Protein AF-A0A0R2F0Z9-F1 (afdb_monomer)

Organism: NCBI:txid1423804

Solvent-accessible surface area (backbone atoms only — not comparable to full-atom values): 3165 Å² total; per-residue (Å²): 133,56,68,66,58,50,51,50,54,49,44,54,52,32,51,52,51,29,55,48,19,59,74,71,64,36,64,67,56,27,54,56,32,49,56,51,40,53,54,49,52,51,53,52,48,34,39,77,71,56,76,43,84,72,86,130

Radius of gyration: 12.74 Å; Cα contacts (8 Å, |Δi|>4): 33; chains: 1; bounding box: 29×17×35 Å

Foldseek 3Di:
DFVLVVLVVLLVVLVVQLVVCVVVVVPVSNVVSVVVNVVSVVVNVCVVVVVDVGDD

Structure (mmCIF, N/CA/C/O backbone):
data_AF-A0A0R2F0Z9-F1
#
_entry.id   AF-A0A0R2F0Z9-F1
#
loop_
_atom_site.group_PDB
_atom_site.id
_atom_site.type_symbol
_atom_site.label_atom_id
_atom_site.label_alt_id
_atom_site.label_comp_id
_atom_site.label_asym_id
_atom_site.label_entity_id
_atom_site.label_seq_id
_atom_site.pdbx_PDB_ins_code
_atom_site.Cartn_x
_atom_site.Cartn_y
_atom_site.Cartn_z
_atom_site.occupancy
_atom_site.B_iso_or_equiv
_atom_site.auth_seq_id
_atom_site.auth_comp_id
_atom_site.auth_asym_id
_atom_site.auth_atom_id
_atom_site.pdbx_PDB_model_num
ATOM 1 N N . MET A 1 1 ? -17.437 10.002 2.467 1.00 61.50 1 MET A N 1
ATOM 2 C CA . MET A 1 1 ? -16.361 8.998 2.401 1.00 61.50 1 MET A CA 1
ATOM 3 C C . MET A 1 1 ? -15.784 8.913 3.801 1.00 61.50 1 MET A C 1
ATOM 5 O O . MET A 1 1 ? -15.446 9.962 4.336 1.00 61.50 1 MET A O 1
ATOM 9 N N . ASP A 1 2 ? -15.823 7.750 4.449 1.00 84.75 2 ASP A N 1
ATOM 10 C CA . ASP A 1 2 ? -15.165 7.579 5.751 1.00 84.75 2 ASP A CA 1
ATOM 11 C C . ASP A 1 2 ? -13.644 7.421 5.556 1.00 84.75 2 ASP A C 1
ATOM 13 O O . ASP A 1 2 ? -13.194 7.085 4.457 1.00 84.75 2 ASP A O 1
ATOM 17 N N . LEU A 1 3 ? -12.847 7.705 6.591 1.00 83.44 3 LEU A N 1
ATOM 18 C CA . LEU A 1 3 ? -11.384 7.692 6.469 1.00 83.44 3 LEU A CA 1
ATOM 19 C C . 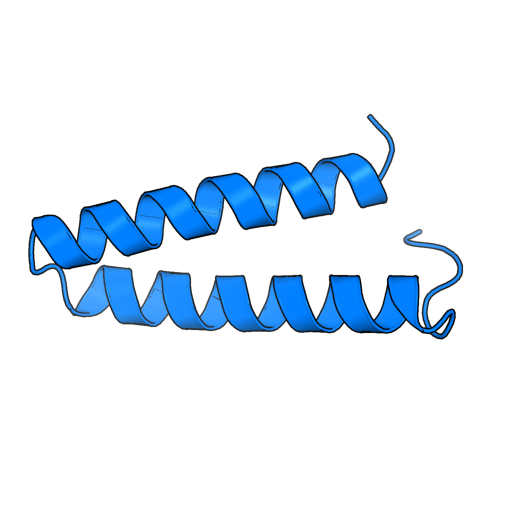LEU A 1 3 ? -10.808 6.302 6.159 1.00 83.44 3 LEU A C 1
ATOM 21 O O . LEU A 1 3 ? -9.753 6.219 5.535 1.00 83.44 3 LEU A O 1
ATOM 25 N N . VAL A 1 4 ? -11.488 5.222 6.554 1.00 87.88 4 VAL A N 1
ATOM 26 C CA . VAL A 1 4 ? -11.055 3.852 6.242 1.00 87.88 4 VAL A CA 1
ATOM 27 C C . VAL A 1 4 ? -11.273 3.564 4.758 1.00 87.88 4 VAL A C 1
ATOM 29 O O . VAL A 1 4 ? -10.396 3.008 4.105 1.00 87.88 4 VAL A O 1
ATOM 32 N N . SER A 1 5 ? -12.408 3.985 4.202 1.00 90.31 5 SER A N 1
ATOM 33 C CA . SER A 1 5 ? -12.676 3.916 2.764 1.00 90.31 5 SER A CA 1
ATOM 34 C C . SER A 1 5 ? -11.658 4.739 1.970 1.00 90.31 5 SER A C 1
ATOM 36 O O . SER A 1 5 ? -11.114 4.242 0.994 1.00 90.31 5 SER A O 1
ATOM 38 N N . TYR A 1 6 ? -11.309 5.943 2.436 1.00 91.00 6 TYR A N 1
ATOM 39 C CA . TYR A 1 6 ? -10.256 6.747 1.806 1.00 91.00 6 TYR A CA 1
ATOM 40 C C . TYR A 1 6 ? -8.882 6.058 1.834 1.00 91.00 6 TYR A C 1
ATOM 42 O O . TYR A 1 6 ? -8.163 6.081 0.838 1.00 91.00 6 TYR A O 1
ATOM 50 N N . LEU A 1 7 ? -8.511 5.423 2.953 1.00 93.19 7 LEU A N 1
ATOM 51 C CA . LEU A 1 7 ? -7.257 4.671 3.055 1.00 93.19 7 LEU A CA 1
ATOM 52 C C . LEU A 1 7 ? -7.224 3.482 2.085 1.00 93.19 7 LEU A C 1
ATOM 54 O O . LEU A 1 7 ? -6.194 3.235 1.461 1.00 93.19 7 LEU A O 1
ATOM 58 N N . LYS A 1 8 ? -8.345 2.771 1.924 1.00 93.50 8 LYS A N 1
ATOM 59 C CA . LYS A 1 8 ? -8.468 1.680 0.947 1.00 93.50 8 LYS A CA 1
ATOM 60 C C . LYS A 1 8 ? -8.304 2.187 -0.482 1.00 93.50 8 LYS A C 1
ATOM 62 O O . LYS A 1 8 ? -7.462 1.662 -1.202 1.00 93.50 8 LYS A O 1
ATOM 67 N N . ASP A 1 9 ? -9.001 3.265 -0.838 1.00 95.56 9 ASP A N 1
ATOM 68 C CA . ASP A 1 9 ? -8.873 3.896 -2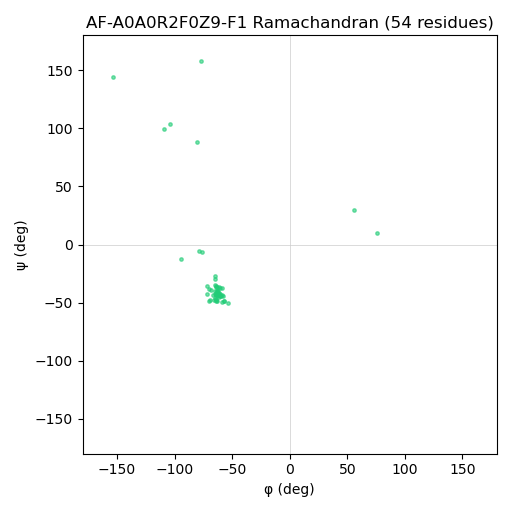.156 1.00 95.56 9 ASP A CA 1
ATOM 69 C C . ASP A 1 9 ? -7.424 4.353 -2.423 1.00 95.56 9 ASP A C 1
ATOM 71 O O . ASP A 1 9 ? -6.911 4.210 -3.534 1.00 95.56 9 ASP A O 1
ATOM 75 N N . GLN A 1 10 ? -6.723 4.862 -1.401 1.00 95.75 10 GLN A N 1
ATOM 76 C CA . GLN A 1 10 ? -5.301 5.202 -1.511 1.00 95.75 10 GLN A CA 1
ATOM 77 C C . GLN A 1 10 ? -4.411 3.978 -1.740 1.00 95.75 10 GLN A C 1
ATOM 79 O O . GLN A 1 10 ? -3.488 4.051 -2.549 1.00 95.75 10 GLN A O 1
ATOM 84 N N . ILE A 1 11 ? -4.650 2.872 -1.031 1.00 97.38 11 ILE A N 1
ATOM 85 C CA . ILE A 1 11 ? -3.891 1.626 -1.211 1.00 97.38 11 ILE A CA 1
ATOM 86 C C . ILE A 1 11 ? -4.077 1.092 -2.632 1.00 97.38 11 ILE A C 1
ATOM 88 O O . ILE A 1 11 ? -3.088 0.710 -3.266 1.00 97.38 11 ILE A O 1
ATOM 92 N N . ASP A 1 12 ? -5.306 1.104 -3.143 1.00 97.94 12 ASP A N 1
ATOM 93 C CA . ASP A 1 12 ? -5.617 0.652 -4.499 1.00 97.94 12 ASP A CA 1
ATOM 94 C C . ASP A 1 12 ? -4.922 1.542 -5.538 1.00 97.94 12 ASP A C 1
ATOM 96 O O . ASP A 1 12 ? -4.177 1.041 -6.383 1.00 97.94 12 ASP A O 1
ATOM 100 N N . PHE A 1 13 ? -5.039 2.868 -5.400 1.00 97.50 13 PHE A N 1
ATOM 101 C CA . PHE A 1 13 ? -4.351 3.826 -6.267 1.00 97.50 13 PHE A CA 1
ATOM 102 C C . PHE A 1 13 ? -2.826 3.635 -6.264 1.00 97.50 13 PHE A C 1
ATOM 104 O O . PHE A 1 13 ? -2.199 3.565 -7.321 1.00 97.50 13 PHE A O 1
ATOM 111 N N . LEU A 1 14 ? -2.204 3.526 -5.086 1.00 98.00 14 LEU A N 1
ATOM 112 C CA . LEU A 1 14 ? -0.757 3.323 -4.971 1.00 98.00 14 LEU A CA 1
ATOM 113 C C . LEU A 1 14 ? -0.328 1.974 -5.561 1.00 98.00 14 LEU A C 1
ATOM 115 O O . LEU A 1 14 ? 0.732 1.881 -6.174 1.00 98.00 14 LEU A O 1
ATOM 119 N N . THR A 1 15 ? -1.154 0.937 -5.435 1.00 98.12 15 THR A N 1
ATOM 120 C CA . THR A 1 15 ? -0.887 -0.367 -6.055 1.00 98.12 15 THR A CA 1
ATOM 121 C C . THR A 1 15 ? -0.891 -0.265 -7.581 1.00 98.12 15 THR A C 1
ATOM 123 O O . THR A 1 15 ? 0.015 -0.785 -8.234 1.00 98.12 15 THR A O 1
ATOM 126 N N . GLU A 1 16 ? -1.851 0.456 -8.166 1.00 98.19 16 GLU A N 1
ATOM 127 C CA . GLU A 1 16 ? -1.875 0.720 -9.609 1.00 98.19 16 GLU A CA 1
ATOM 128 C C . GLU A 1 16 ? -0.640 1.506 -10.069 1.00 98.19 16 GLU A C 1
ATOM 130 O O . GLU A 1 16 ? 0.005 1.121 -11.047 1.00 98.19 16 GLU A O 1
ATOM 135 N N . GLN A 1 17 ? -0.258 2.562 -9.342 1.00 98.06 17 GLN A N 1
ATOM 136 C CA . GLN A 1 17 ? 0.930 3.359 -9.670 1.00 98.06 17 GLN A CA 1
ATOM 137 C C . GLN A 1 17 ? 2.228 2.550 -9.568 1.00 98.06 17 GLN A C 1
ATOM 139 O O . GLN A 1 17 ? 3.129 2.735 -10.385 1.00 98.06 17 GLN A O 1
ATOM 144 N N . PHE A 1 18 ? 2.327 1.629 -8.606 1.00 98.06 18 PHE A N 1
ATOM 145 C CA . PHE A 1 18 ? 3.487 0.748 -8.472 1.00 98.06 18 PHE A CA 1
ATOM 146 C C . PHE A 1 18 ? 3.614 -0.171 -9.688 1.00 98.06 18 PHE A C 1
ATOM 148 O O . PHE A 1 18 ? 4.685 -0.260 -10.289 1.00 98.06 18 PHE A O 1
ATOM 155 N N . ASN A 1 19 ? 2.509 -0.809 -10.082 1.00 97.75 19 ASN A N 1
ATOM 156 C CA . ASN A 1 19 ? 2.472 -1.700 -11.239 1.00 97.75 19 ASN A CA 1
ATOM 157 C C . ASN A 1 19 ? 2.805 -0.947 -12.535 1.00 97.75 19 ASN A C 1
ATOM 159 O O . ASN A 1 19 ? 3.546 -1.457 -13.377 1.00 97.75 19 ASN A O 1
ATOM 163 N N . GLN A 1 20 ? 2.303 0.283 -12.679 1.00 98.25 20 GLN A N 1
ATOM 164 C CA . GLN A 1 20 ? 2.622 1.135 -13.821 1.00 98.25 20 GLN A CA 1
ATOM 165 C C . GLN A 1 20 ? 4.111 1.504 -13.843 1.00 98.25 20 GLN A C 1
ATOM 167 O O . GLN A 1 20 ? 4.768 1.324 -14.866 1.00 98.25 20 GLN A O 1
ATOM 172 N N . ALA A 1 21 ? 4.675 1.933 -12.710 1.00 97.81 21 ALA A N 1
ATOM 173 C CA . ALA A 1 21 ? 6.097 2.257 -12.603 1.00 97.81 21 ALA A CA 1
ATOM 174 C C . ALA A 1 21 ? 6.998 1.043 -12.895 1.00 97.81 21 ALA A C 1
ATOM 176 O O . ALA A 1 21 ? 8.049 1.180 -13.523 1.00 97.81 21 ALA A O 1
ATOM 177 N N . GLU A 1 22 ? 6.581 -0.158 -12.486 1.00 96.94 22 GLU A N 1
ATOM 178 C CA . GLU A 1 22 ? 7.280 -1.401 -12.809 1.00 96.94 22 GLU A CA 1
ATOM 179 C C . GLU A 1 22 ? 7.228 -1.723 -14.310 1.00 96.94 22 GLU A C 1
ATOM 181 O O . GLU A 1 22 ? 8.262 -2.052 -14.899 1.00 96.94 22 GLU A O 1
ATOM 186 N N . SER A 1 23 ? 6.061 -1.560 -14.942 1.00 98.00 23 SER A N 1
ATOM 187 C CA . SER A 1 23 ? 5.889 -1.714 -16.393 1.00 98.00 23 SER A CA 1
ATOM 188 C C . SER A 1 23 ? 6.752 -0.721 -17.183 1.00 98.00 23 SER A C 1
ATOM 190 O O . SER A 1 23 ? 7.432 -1.103 -18.139 1.00 98.00 23 SER A O 1
ATOM 192 N N . ASP A 1 24 ? 6.782 0.539 -16.750 1.00 98.12 24 ASP A N 1
ATOM 193 C CA . ASP A 1 24 ? 7.519 1.622 -17.410 1.00 98.12 24 ASP A CA 1
ATOM 194 C C . ASP A 1 24 ? 9.023 1.603 -17.098 1.00 98.12 24 ASP A C 1
ATOM 196 O O . ASP A 1 24 ? 9.797 2.366 -17.681 1.00 98.12 24 ASP A O 1
ATOM 200 N N . LYS A 1 25 ? 9.460 0.706 -16.201 1.00 97.38 25 LYS A N 1
ATOM 201 C CA . LYS A 1 25 ? 10.824 0.644 -15.654 1.00 97.38 25 LYS A CA 1
ATOM 202 C C . LYS A 1 25 ? 11.261 1.964 -15.005 1.00 97.38 25 LYS A C 1
ATOM 204 O O . LYS A 1 25 ? 12.456 2.267 -14.958 1.00 97.38 25 LYS A O 1
ATOM 209 N N . ASP A 1 26 ? 10.312 2.730 -14.469 1.00 97.88 26 ASP A N 1
ATOM 210 C CA . ASP A 1 26 ? 10.587 3.925 -13.677 1.00 97.88 26 ASP A CA 1
ATOM 211 C C . ASP A 1 26 ? 10.956 3.517 -12.246 1.00 97.88 26 ASP A C 1
ATOM 213 O O . ASP A 1 26 ? 10.126 3.410 -11.342 1.00 97.88 26 ASP A O 1
ATOM 217 N N . ILE A 1 27 ? 12.251 3.270 -12.050 1.00 96.56 27 ILE A N 1
ATOM 218 C CA . ILE A 1 27 ? 12.814 2.839 -10.766 1.00 96.56 27 ILE A CA 1
ATOM 219 C C . ILE A 1 27 ? 12.558 3.883 -9.670 1.00 96.56 27 ILE A C 1
ATOM 221 O O . ILE A 1 27 ? 12.291 3.518 -8.526 1.00 96.56 27 ILE A O 1
ATOM 225 N N . THR A 1 28 ? 12.623 5.175 -10.003 1.00 97.56 28 THR A N 1
ATOM 226 C CA . THR A 1 28 ? 12.463 6.245 -9.009 1.00 97.56 28 THR A CA 1
ATOM 227 C C . THR A 1 28 ? 11.024 6.293 -8.518 1.00 97.56 28 THR A C 1
ATOM 229 O O . THR A 1 28 ? 10.791 6.298 -7.308 1.00 97.56 28 THR A O 1
ATOM 232 N N . MET A 1 29 ? 10.060 6.271 -9.444 1.00 96.56 29 MET A N 1
ATOM 233 C CA . MET A 1 29 ? 8.645 6.237 -9.089 1.00 96.56 29 MET A CA 1
ATOM 234 C C . MET A 1 29 ? 8.305 4.965 -8.314 1.00 96.56 29 MET A C 1
ATOM 236 O O . MET A 1 29 ? 7.645 5.050 -7.280 1.00 96.56 29 MET A O 1
ATOM 240 N N . LYS A 1 30 ? 8.822 3.805 -8.741 1.00 97.81 30 LYS A N 1
ATOM 241 C CA . LYS A 1 30 ? 8.618 2.534 -8.037 1.00 97.81 30 LYS A CA 1
ATOM 242 C C . LYS A 1 30 ? 9.014 2.638 -6.562 1.00 97.81 30 LYS A C 1
ATOM 244 O O . LYS A 1 30 ? 8.194 2.317 -5.709 1.00 97.81 30 LYS A O 1
ATOM 249 N N . TYR A 1 31 ? 10.209 3.150 -6.251 1.00 97.19 31 TYR A N 1
ATOM 250 C CA . TYR A 1 31 ? 10.660 3.307 -4.861 1.00 97.19 31 TYR A CA 1
ATOM 251 C C . TYR A 1 31 ? 9.795 4.273 -4.043 1.00 97.19 31 TYR A C 1
ATOM 253 O O . TYR A 1 31 ? 9.522 4.025 -2.867 1.00 97.19 31 TYR A O 1
ATOM 261 N N . ILE A 1 32 ? 9.362 5.385 -4.644 1.00 97.06 32 ILE A N 1
ATOM 262 C CA . ILE A 1 32 ? 8.511 6.367 -3.957 1.00 97.06 32 ILE A CA 1
ATOM 263 C C . ILE A 1 32 ? 7.152 5.747 -3.630 1.00 97.06 32 ILE A C 1
ATOM 265 O O . ILE A 1 32 ? 6.683 5.854 -2.495 1.00 97.06 32 ILE A O 1
ATOM 269 N N . VAL A 1 33 ? 6.528 5.094 -4.610 1.00 97.25 33 VAL A N 1
ATOM 270 C CA . VAL A 1 33 ? 5.206 4.485 -4.450 1.00 97.25 33 VAL A CA 1
ATOM 271 C C . VAL A 1 33 ? 5.262 3.297 -3.494 1.00 97.25 33 VAL A C 1
ATOM 273 O O . VAL A 1 33 ? 4.382 3.177 -2.649 1.00 97.25 33 VAL A O 1
ATOM 276 N N . GLU A 1 34 ? 6.312 2.476 -3.552 1.00 96.50 34 GLU A N 1
ATOM 277 C CA . GLU A 1 34 ? 6.540 1.368 -2.616 1.00 96.50 34 GLU A CA 1
ATOM 278 C C . GLU A 1 34 ? 6.581 1.857 -1.164 1.00 96.50 34 GLU A C 1
ATOM 280 O O . GLU A 1 34 ? 5.843 1.350 -0.323 1.00 96.50 34 GLU A O 1
ATOM 285 N N . SER A 1 35 ? 7.359 2.909 -0.885 1.00 97.56 35 SER A N 1
ATOM 286 C CA . SER A 1 35 ? 7.445 3.506 0.454 1.00 97.56 35 SER A CA 1
ATOM 287 C C . SER A 1 35 ? 6.079 3.985 0.969 1.00 97.56 35 SER A C 1
ATOM 289 O O . SER A 1 35 ? 5.696 3.711 2.108 1.00 97.56 35 SER A O 1
ATOM 291 N N . ARG A 1 36 ? 5.291 4.651 0.113 1.00 96.94 36 ARG A N 1
ATOM 292 C CA . ARG A 1 36 ? 3.944 5.132 0.471 1.00 96.94 36 ARG A CA 1
ATOM 293 C C . ARG A 1 36 ? 2.939 4.001 0.650 1.00 96.94 36 ARG A C 1
ATOM 295 O O . ARG A 1 36 ? 2.105 4.066 1.551 1.00 96.94 36 ARG A O 1
ATOM 302 N N . LEU A 1 37 ? 3.020 2.969 -0.183 1.00 97.38 37 LEU A N 1
ATOM 303 C CA . LEU A 1 37 ? 2.168 1.790 -0.084 1.00 97.38 37 LEU A CA 1
ATOM 304 C C . LEU A 1 37 ? 2.438 1.033 1.223 1.00 97.38 37 LEU A C 1
ATOM 306 O O . LEU A 1 37 ? 1.495 0.596 1.882 1.00 97.38 37 LEU A O 1
ATOM 310 N N . ASP A 1 38 ? 3.702 0.932 1.633 1.00 97.19 38 ASP A N 1
ATOM 311 C CA . ASP A 1 38 ? 4.101 0.347 2.915 1.00 97.19 38 ASP A CA 1
ATOM 312 C C . ASP A 1 38 ? 3.568 1.142 4.115 1.00 97.19 38 ASP A C 1
ATOM 314 O O . ASP A 1 38 ? 3.071 0.550 5.077 1.00 97.19 38 ASP A O 1
ATOM 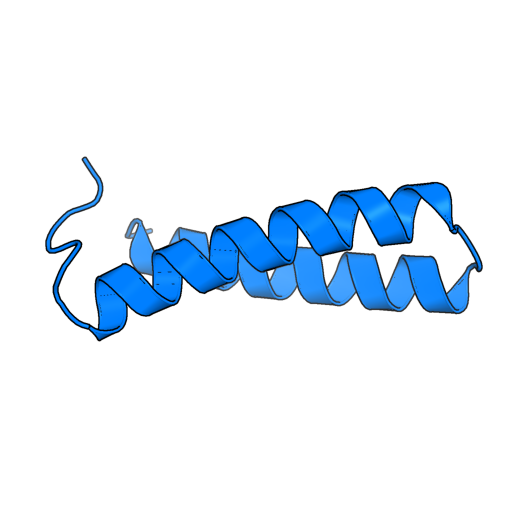318 N N . GLU A 1 39 ? 3.642 2.475 4.074 1.00 96.19 39 GLU A N 1
ATOM 319 C CA . GLU A 1 39 ? 3.043 3.346 5.095 1.00 96.19 39 GLU A CA 1
ATOM 320 C C . GLU A 1 39 ? 1.525 3.123 5.195 1.00 96.19 39 GLU A C 1
ATOM 322 O O . GLU A 1 39 ? 1.008 2.870 6.286 1.00 96.19 39 GLU A O 1
ATOM 327 N N . ALA A 1 40 ? 0.817 3.137 4.063 1.00 96.00 40 ALA A N 1
ATOM 328 C CA . ALA A 1 40 ? -0.631 2.949 4.022 1.00 96.00 40 ALA A CA 1
ATOM 329 C C . ALA A 1 40 ? -1.055 1.566 4.552 1.00 96.00 40 ALA A C 1
ATOM 331 O O . ALA A 1 40 ? -1.976 1.462 5.365 1.00 96.00 40 ALA A O 1
ATOM 332 N N . LYS A 1 41 ? -0.334 0.501 4.173 1.00 95.88 41 LYS A N 1
ATOM 333 C CA . LYS A 1 41 ? -0.582 -0.864 4.668 1.00 95.88 41 LYS A CA 1
ATOM 334 C C . LYS A 1 41 ? -0.345 -1.001 6.171 1.00 95.88 41 LYS A C 1
ATOM 336 O O . LYS A 1 41 ? -1.092 -1.718 6.834 1.00 95.88 41 LYS A O 1
ATOM 341 N N . LYS A 1 42 ? 0.657 -0.313 6.732 1.00 96.12 42 LYS A N 1
ATOM 342 C CA . LYS A 1 42 ? 0.888 -0.293 8.189 1.00 96.12 42 LYS A CA 1
ATOM 343 C C . LYS A 1 42 ? -0.271 0.363 8.934 1.00 96.12 42 LYS A C 1
ATOM 345 O O . LYS A 1 42 ? -0.696 -0.166 9.956 1.00 96.1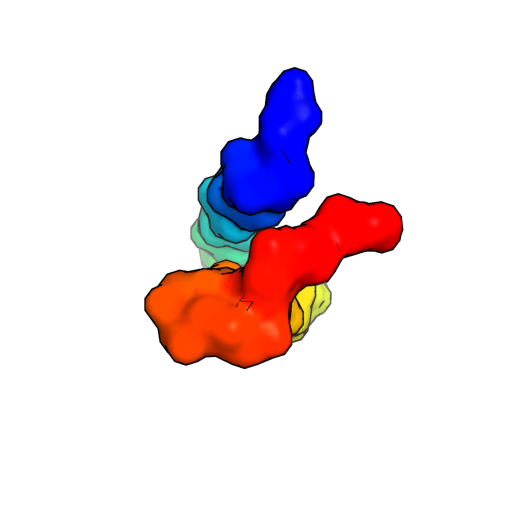2 42 LYS A O 1
ATOM 350 N N . ILE A 1 43 ? -0.802 1.467 8.410 1.00 93.75 43 ILE A N 1
ATOM 351 C CA . ILE A 1 43 ? -1.969 2.138 8.998 1.00 93.75 43 ILE A CA 1
ATOM 352 C C . ILE A 1 43 ? -3.198 1.225 8.918 1.00 93.75 43 ILE A C 1
ATOM 354 O O . ILE A 1 43 ? -3.871 1.040 9.927 1.00 93.75 43 ILE A O 1
ATOM 358 N N . GLN A 1 44 ? -3.455 0.598 7.764 1.00 93.38 44 GLN A N 1
ATOM 359 C CA . GLN A 1 44 ? -4.578 -0.336 7.605 1.00 93.38 44 GLN A CA 1
ATOM 360 C C . GLN A 1 44 ? -4.475 -1.496 8.599 1.00 93.38 44 GLN A C 1
ATOM 362 O O . GLN A 1 44 ? -5.453 -1.817 9.266 1.00 93.38 44 GLN A O 1
ATOM 367 N N . LYS A 1 45 ? -3.275 -2.059 8.769 1.00 94.50 45 LYS A N 1
ATOM 368 C CA . LYS A 1 45 ? -3.024 -3.109 9.757 1.00 94.50 45 LYS A CA 1
ATOM 369 C C . LYS A 1 45 ? -3.321 -2.646 11.186 1.00 94.50 45 LYS A C 1
ATOM 371 O O . LYS A 1 45 ? -3.977 -3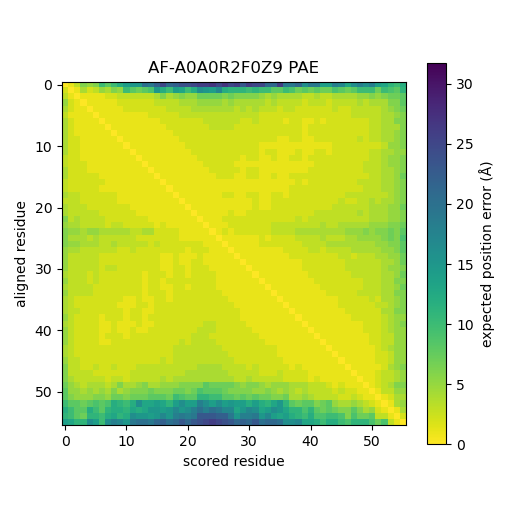.372 11.917 1.00 94.50 45 LYS A O 1
ATOM 376 N N . ALA A 1 46 ? -2.890 -1.448 11.575 1.00 93.88 46 ALA A N 1
ATOM 377 C CA . ALA A 1 46 ? -3.171 -0.909 12.907 1.00 93.88 46 ALA A CA 1
ATOM 378 C C . ALA A 1 46 ? -4.676 -0.653 13.139 1.00 93.88 46 ALA A C 1
ATOM 380 O O . ALA A 1 46 ? -5.152 -0.771 14.266 1.00 93.88 46 ALA A O 1
ATOM 381 N N . ILE A 1 47 ? -5.441 -0.335 12.089 1.00 91.25 47 ILE A N 1
ATOM 382 C CA . ILE A 1 47 ? -6.911 -0.248 12.156 1.00 91.25 47 ILE A CA 1
ATOM 383 C C . ILE A 1 47 ? -7.523 -1.639 12.333 1.00 91.25 47 ILE A C 1
ATOM 385 O O . ILE A 1 47 ? -8.358 -1.831 13.214 1.00 91.25 47 ILE A O 1
ATOM 389 N N . ASP A 1 48 ? -7.096 -2.608 11.519 1.00 90.44 48 ASP A N 1
ATOM 390 C CA . ASP A 1 48 ? -7.602 -3.984 11.554 1.00 90.44 48 ASP A CA 1
ATOM 391 C C . ASP A 1 48 ? -7.297 -4.670 12.898 1.00 90.44 48 ASP A C 1
ATOM 393 O O . ASP A 1 48 ? -8.131 -5.405 13.426 1.00 90.44 48 ASP A O 1
ATOM 397 N N . ASP A 1 49 ? -6.131 -4.374 13.481 1.00 94.50 49 ASP A N 1
ATOM 398 C CA . ASP A 1 49 ? -5.699 -4.849 14.800 1.00 94.50 49 ASP A CA 1
ATOM 399 C C . ASP A 1 49 ? -6.395 -4.082 15.957 1.00 94.50 49 ASP A C 1
ATOM 401 O O . ASP A 1 49 ? -6.263 -4.452 17.125 1.00 94.50 49 ASP A O 1
ATOM 405 N N . GLY A 1 50 ? -7.170 -3.030 15.655 1.00 90.56 50 GLY A N 1
ATOM 406 C CA . GLY A 1 50 ? -7.897 -2.215 16.635 1.00 90.56 50 GLY A CA 1
ATOM 407 C C . GLY A 1 50 ? -7.024 -1.242 17.436 1.00 90.56 50 GLY A C 1
ATOM 408 O O . GLY A 1 50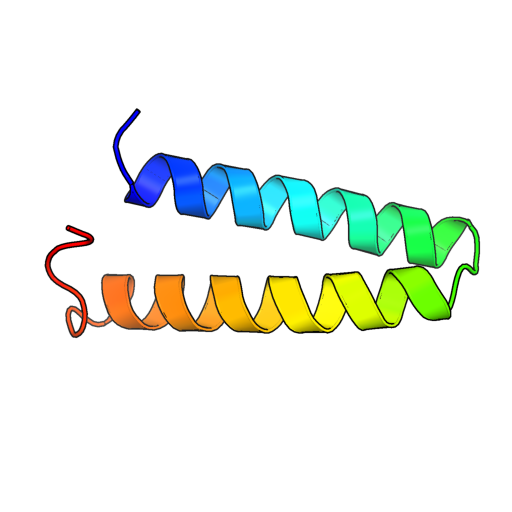 ? -7.503 -0.648 18.402 1.00 90.56 50 GLY A O 1
ATOM 409 N N . GLU A 1 51 ? -5.759 -1.060 17.051 1.00 91.31 51 GLU A N 1
ATOM 410 C CA . GLU A 1 51 ? -4.833 -0.093 17.655 1.00 91.31 51 GLU A CA 1
ATOM 411 C C . GLU A 1 51 ? -5.212 1.348 17.281 1.00 91.31 51 GLU A C 1
ATOM 413 O O . GLU A 1 51 ? -5.115 2.264 18.100 1.00 91.31 51 GLU A O 1
ATOM 418 N N . ILE A 1 52 ? -5.705 1.538 16.054 1.00 85.25 52 ILE A N 1
ATOM 419 C CA . ILE A 1 52 ? -6.323 2.777 15.585 1.00 85.25 52 ILE A CA 1
ATOM 420 C C . ILE A 1 52 ? -7.834 2.564 15.544 1.00 85.25 52 ILE A C 1
ATOM 422 O O . ILE A 1 52 ? -8.371 1.931 14.640 1.00 85.25 52 ILE A O 1
ATOM 426 N N . THR A 1 53 ? -8.532 3.125 16.526 1.00 77.62 53 THR A N 1
ATOM 427 C CA . THR A 1 53 ? -10.001 3.048 16.620 1.00 77.62 53 THR A CA 1
ATOM 428 C C . THR A 1 53 ? -10.706 4.253 15.997 1.00 77.62 53 THR A C 1
ATOM 430 O O . THR A 1 53 ? -11.914 4.211 15.764 1.00 77.62 53 THR A O 1
ATOM 433 N N . SER A 1 54 ? -9.960 5.318 15.690 1.00 68.94 54 SER A N 1
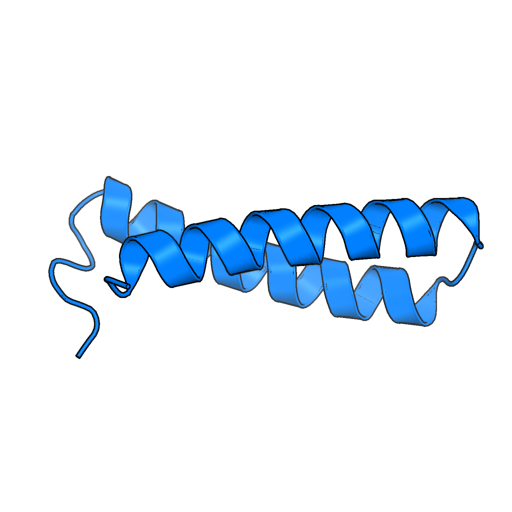ATOM 434 C CA . SER A 1 54 ? -10.432 6.471 14.931 1.00 68.94 54 SER A CA 1
ATOM 435 C C . SER A 1 54 ? -9.270 7.159 14.212 1.00 68.94 54 SER A C 1
ATOM 437 O O . SER A 1 54 ? -8.153 7.228 14.724 1.00 68.94 54 SER A O 1
ATOM 439 N N . LEU A 1 55 ? -9.537 7.675 13.014 1.00 66.44 55 LEU A N 1
ATOM 440 C CA . LEU A 1 55 ? -8.638 8.572 12.298 1.00 66.44 55 LEU A CA 1
ATOM 441 C C . LEU A 1 55 ? -9.312 9.949 12.327 1.00 66.44 55 LEU A C 1
ATOM 443 O O . LEU A 1 55 ? -10.297 10.168 11.620 1.00 66.44 55 LEU A O 1
ATOM 447 N N . ASN A 1 56 ? -8.861 10.801 13.246 1.00 57.19 56 ASN A N 1
ATOM 448 C CA . ASN A 1 56 ? -9.424 12.133 13.488 1.00 57.19 56 ASN A CA 1
ATOM 449 C C . ASN A 1 56 ? -8.765 13.189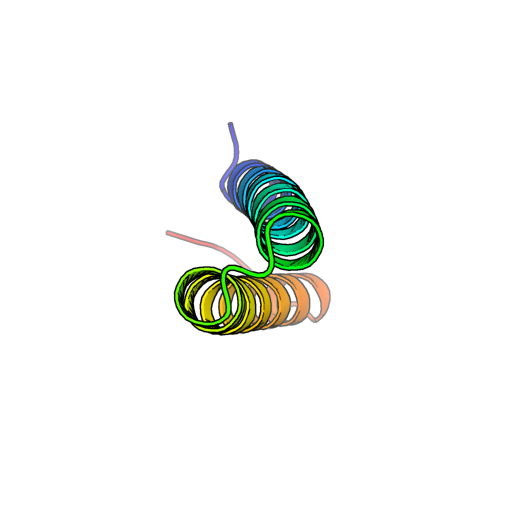 12.601 1.00 57.19 56 ASN A C 1
ATOM 451 O O . ASN A 1 56 ? -7.543 13.063 12.360 1.00 57.19 56 ASN A O 1
#

Nearest PDB structures (foldseek):
  4b6x-assembly2_B  TM=9.458E-01  e=3.020E+00  Pseudomonas syringae pv. pisi
  4b6x-assembly1_A  TM=9.014E-01  e=4.261E+00  Pseudomonas syringae pv. pisi
  1f4m-assembly2_D  TM=8.951E-01  e=3.713E+00  Escherichia coli
  2ijh-assembly2_C-2  TM=9.160E-01  e=4.565E+00  Escherichia coli
  6cnn-assembly1_A  TM=9.403E-01  e=5.613E+00  Homo sapiens

Sequence (56 aa):
MDLVSYLKDQIDFLTEQFNQAESDKDITMKYIVESRLDEAKKIQKAIDDGEITSLN

pLDDT: mean 92.52, std 9.16, range [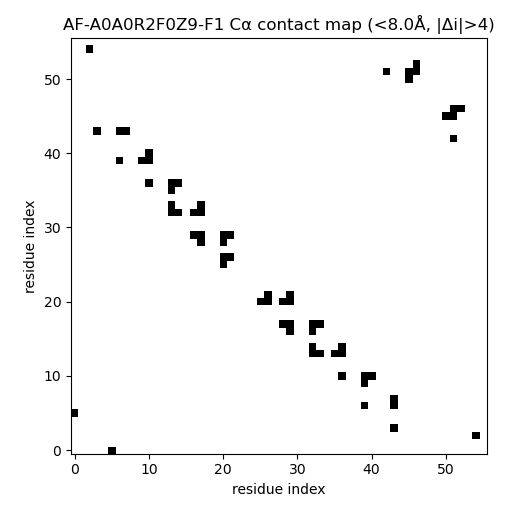57.19, 98.25]

Secondary structure (DSSP, 8-state):
--HHHHHHHHHHHHHHHHHHHHHTT-HHHHHHHHHHHHHHHHHHHHHHTTS-S---

Mean predicted aligned error: 3.47 Å